Protein AF-A0A9D6N4J7-F1 (afdb_monomer)

Mean predicted aligned error: 13.17 Å

Secondary structure (DSSP, 8-state):
---SSSS--TTTTTTTHHHHHHHHHHHHHHHHHHHS-TT---------------TTS----PPP---HHHHHHHHHHTTGGGT--TTSPPPPP---HHHHHHHHHHHHHHS--

Solvent-accessible surface area (backbone atoms only — not comparable to full-atom values): 7581 Å² total; per-residue (Å²): 128,82,66,93,46,89,88,63,45,65,69,50,66,44,91,46,28,68,61,51,51,54,50,39,54,50,50,44,32,54,57,45,44,76,71,46,59,96,92,56,77,59,76,93,73,92,78,85,79,82,84,87,75,72,101,77,74,80,82,81,82,73,89,83,80,88,66,83,69,46,58,56,51,49,43,58,77,68,43,41,76,83,74,54,71,80,88,53,81,69,77,77,76,93,59,53,76,68,53,46,51,50,50,52,52,51,47,55,66,72,66,68,124

Radius of gyration: 18.98 Å; Cα contacts (8 Å, |Δi|>4): 44; chains: 1; bounding box: 51×45×39 Å

Structure (mmCIF, N/CA/C/O backbone):
data_AF-A0A9D6N4J7-F1
#
_entry.id   AF-A0A9D6N4J7-F1
#
loop_
_atom_site.group_PDB
_atom_site.id
_atom_site.type_symbol
_atom_site.label_atom_id
_atom_site.label_alt_id
_atom_site.label_comp_id
_atom_site.label_asym_id
_atom_site.label_entity_id
_atom_site.label_seq_id
_atom_site.pdbx_PDB_ins_code
_atom_site.Cartn_x
_atom_site.Cartn_y
_atom_site.Cartn_z
_atom_site.occupancy
_atom_site.B_iso_or_equiv
_atom_site.auth_seq_id
_atom_site.auth_comp_id
_atom_site.auth_asym_id
_atom_site.auth_atom_id
_atom_site.pdbx_PDB_model_num
ATOM 1 N N . MET A 1 1 ? 15.965 -9.343 2.054 1.00 52.81 1 MET A N 1
ATOM 2 C CA . MET A 1 1 ? 16.851 -8.160 2.258 1.00 52.81 1 MET A CA 1
ATOM 3 C C . MET A 1 1 ? 15.983 -6.909 2.316 1.00 52.81 1 MET A C 1
ATOM 5 O O . MET A 1 1 ? 15.110 -6.810 1.466 1.00 52.81 1 MET A O 1
ATOM 9 N N . PRO A 1 2 ? 16.165 -5.995 3.287 1.00 60.59 2 PRO A N 1
ATOM 10 C CA . PRO A 1 2 ? 15.456 -4.714 3.278 1.00 60.59 2 PRO A CA 1
ATOM 11 C C . PRO A 1 2 ? 15.901 -3.870 2.075 1.00 60.59 2 PRO A C 1
ATOM 13 O O . PRO A 1 2 ? 17.043 -4.009 1.629 1.00 60.59 2 PRO A O 1
ATOM 16 N N . SER A 1 3 ? 15.008 -3.015 1.565 1.00 53.38 3 SER A N 1
ATOM 17 C CA . SER A 1 3 ? 15.301 -2.102 0.452 1.00 53.38 3 SER A CA 1
ATOM 18 C C . SER A 1 3 ? 16.643 -1.377 0.665 1.00 53.38 3 SER A C 1
ATOM 20 O O . SER A 1 3 ? 16.890 -0.863 1.761 1.00 53.38 3 SER A O 1
ATOM 22 N N . PRO A 1 4 ? 17.519 -1.307 -0.358 1.00 57.97 4 PRO A N 1
ATOM 23 C CA . PRO A 1 4 ? 18.768 -0.550 -0.280 1.00 57.97 4 PRO A CA 1
ATOM 24 C C . PRO A 1 4 ? 18.537 0.971 -0.309 1.00 57.97 4 PRO A C 1
ATOM 26 O O . PRO A 1 4 ? 19.474 1.736 -0.075 1.00 57.97 4 PRO A O 1
ATOM 29 N N . PHE A 1 5 ? 17.307 1.413 -0.591 1.00 54.91 5 PHE A N 1
ATOM 30 C CA . PHE A 1 5 ? 16.911 2.814 -0.610 1.00 54.91 5 PHE A CA 1
ATOM 31 C C . PHE A 1 5 ? 16.210 3.182 0.709 1.00 54.91 5 PHE A C 1
ATOM 33 O O . PHE A 1 5 ? 15.221 2.541 1.074 1.00 54.91 5 PHE A O 1
ATOM 40 N N . PRO A 1 6 ? 16.691 4.202 1.446 1.00 53.16 6 PRO A N 1
ATOM 41 C CA . PRO A 1 6 ? 15.995 4.697 2.626 1.00 53.16 6 PRO A CA 1
ATOM 42 C C . PRO A 1 6 ? 14.649 5.317 2.222 1.00 53.16 6 PRO A C 1
ATOM 44 O O . PRO A 1 6 ? 14.611 6.267 1.442 1.00 53.16 6 PRO A O 1
ATOM 47 N N . GLY A 1 7 ? 13.552 4.798 2.776 1.00 69.19 7 GLY A N 1
ATOM 48 C CA . GLY A 1 7 ? 12.193 5.291 2.535 1.00 69.19 7 GLY A CA 1
ATOM 49 C C . GLY A 1 7 ? 11.387 4.400 1.587 1.00 69.19 7 GLY A C 1
ATOM 50 O O . GLY A 1 7 ? 10.673 3.517 2.050 1.00 69.19 7 GLY A O 1
ATOM 51 N N . MET A 1 8 ? 11.492 4.675 0.286 1.00 68.25 8 MET A N 1
ATOM 52 C CA . MET A 1 8 ? 10.702 4.105 -0.821 1.00 68.25 8 MET A CA 1
ATOM 53 C C . MET A 1 8 ? 11.374 2.828 -1.379 1.00 68.25 8 MET A C 1
ATOM 55 O O . MET A 1 8 ? 12.600 2.792 -1.501 1.00 68.25 8 MET A O 1
ATOM 59 N N . ASP A 1 9 ? 10.612 1.765 -1.676 1.00 74.94 9 ASP A N 1
ATOM 60 C CA . ASP A 1 9 ? 11.121 0.505 -2.256 1.00 74.94 9 ASP A CA 1
ATOM 61 C C . ASP A 1 9 ? 10.773 0.455 -3.756 1.00 74.94 9 ASP A C 1
ATOM 63 O O . ASP A 1 9 ? 9.632 0.147 -4.116 1.00 74.94 9 ASP A O 1
ATOM 67 N N . PRO A 1 10 ? 11.744 0.694 -4.661 1.00 71.31 10 PRO A N 1
ATOM 68 C CA . PRO A 1 10 ? 11.474 0.800 -6.096 1.00 71.31 10 PRO A CA 1
ATOM 69 C C . PRO A 1 10 ? 10.929 -0.482 -6.736 1.00 71.31 10 PRO A C 1
ATOM 71 O O . PRO A 1 10 ? 10.292 -0.429 -7.789 1.00 71.31 10 PRO A O 1
ATOM 74 N N . PHE A 1 11 ? 11.194 -1.648 -6.142 1.00 72.88 11 PHE A N 1
ATOM 75 C CA . PHE A 1 11 ? 10.696 -2.922 -6.662 1.00 72.88 11 PHE A CA 1
ATOM 76 C C . PHE A 1 11 ? 9.238 -3.143 -6.261 1.00 72.88 11 PHE A C 1
ATOM 78 O O . PHE A 1 11 ? 8.451 -3.670 -7.052 1.00 72.88 11 PHE A O 1
ATOM 85 N N . LEU A 1 12 ? 8.875 -2.685 -5.063 1.00 75.31 12 LEU A N 1
ATOM 86 C CA . LEU A 1 12 ? 7.501 -2.650 -4.577 1.00 75.31 12 LEU A CA 1
ATOM 87 C C . LEU A 1 12 ? 6.657 -1.638 -5.366 1.00 75.31 12 LEU A C 1
ATOM 89 O O . LEU A 1 12 ? 5.521 -1.930 -5.723 1.00 75.31 12 LEU A O 1
ATOM 93 N N . GLU A 1 13 ? 7.229 -0.476 -5.677 1.00 74.94 13 GLU A N 1
ATOM 94 C CA . GLU A 1 13 ? 6.571 0.645 -6.367 1.00 74.94 13 GLU A CA 1
ATOM 95 C C . GLU A 1 13 ? 6.350 0.433 -7.871 1.00 74.94 13 GLU A C 1
ATOM 97 O O . GLU A 1 13 ? 5.663 1.217 -8.525 1.00 74.94 13 GLU A O 1
ATOM 102 N N . GLY A 1 14 ? 6.899 -0.645 -8.428 1.00 77.12 14 GLY A N 1
ATOM 103 C CA . GLY A 1 14 ? 6.639 -1.055 -9.800 1.00 77.12 14 GLY A CA 1
ATOM 104 C C . GLY A 1 14 ? 5.277 -1.739 -9.969 1.00 77.12 14 GLY A C 1
ATOM 105 O O . GLY A 1 14 ? 4.237 -1.314 -9.477 1.00 77.12 14 GLY A O 1
ATOM 106 N N . HIS A 1 15 ? 5.272 -2.857 -10.691 1.00 79.25 15 HIS A N 1
ATOM 107 C CA . HIS A 1 15 ? 4.052 -3.609 -11.008 1.00 79.25 15 HIS A CA 1
ATOM 108 C C . HIS A 1 15 ? 3.297 -4.171 -9.786 1.00 79.25 15 HIS A C 1
ATOM 110 O O . HIS A 1 15 ? 2.116 -4.495 -9.905 1.00 79.25 15 HIS A O 1
ATOM 116 N N . LEU A 1 16 ? 3.958 -4.293 -8.630 1.00 80.06 16 LEU A N 1
ATOM 117 C CA . LEU A 1 16 ? 3.358 -4.783 -7.386 1.00 80.06 16 LEU A CA 1
ATOM 118 C C . LEU A 1 16 ? 2.656 -3.679 -6.592 1.00 80.06 16 LEU A C 1
ATOM 120 O O . LEU A 1 16 ? 1.832 -3.987 -5.731 1.00 80.06 16 LEU A O 1
ATOM 124 N N . TRP A 1 17 ? 2.918 -2.410 -6.919 1.00 82.44 17 TRP A N 1
ATOM 125 C CA . TRP A 1 17 ? 2.403 -1.268 -6.176 1.00 82.44 17 TRP A CA 1
ATOM 126 C C . TRP A 1 17 ? 0.885 -1.275 -6.036 1.00 82.44 17 TRP A C 1
ATOM 128 O O . TRP A 1 17 ? 0.411 -1.092 -4.917 1.00 82.44 17 TRP A O 1
ATOM 138 N N . PRO A 1 18 ? 0.087 -1.544 -7.092 1.00 84.06 18 PRO A N 1
ATOM 139 C CA . PRO A 1 18 ? -1.361 -1.548 -6.945 1.00 84.06 18 PRO A CA 1
ATOM 140 C C . PRO A 1 18 ? -1.853 -2.604 -5.947 1.00 84.06 18 PRO A C 1
ATOM 142 O O . PRO A 1 18 ? -2.739 -2.298 -5.153 1.00 84.06 18 PRO A O 1
ATOM 145 N N . ASP A 1 19 ? -1.289 -3.818 -5.946 1.00 85.50 19 ASP A N 1
ATOM 146 C CA . ASP A 1 19 ? -1.686 -4.877 -5.001 1.00 85.50 19 ASP A CA 1
ATOM 147 C C . ASP A 1 19 ? -1.215 -4.550 -3.580 1.00 85.50 19 ASP A C 1
ATOM 149 O O . ASP A 1 19 ? -2.019 -4.560 -2.643 1.00 85.50 19 ASP A O 1
ATOM 153 N N . PHE A 1 20 ? 0.058 -4.173 -3.427 1.00 84.44 20 PHE A N 1
ATOM 154 C CA . PHE A 1 20 ? 0.618 -3.761 -2.145 1.00 84.44 20 PHE A CA 1
ATOM 155 C C . PHE A 1 20 ? -0.187 -2.616 -1.529 1.00 84.44 20 PHE A C 1
ATOM 157 O O . PHE A 1 20 ? -0.617 -2.714 -0.381 1.00 84.44 20 PHE A O 1
ATOM 164 N N . HIS A 1 21 ? -0.458 -1.564 -2.301 1.00 83.06 21 HIS A N 1
ATOM 165 C CA . HIS A 1 21 ? -1.188 -0.387 -1.849 1.00 83.06 21 HIS A CA 1
ATOM 166 C C . HIS A 1 21 ? -2.612 -0.738 -1.390 1.00 83.06 21 HIS A C 1
ATOM 168 O O . HIS A 1 21 ? -3.043 -0.289 -0.327 1.00 83.06 21 HIS A O 1
ATOM 174 N N . HIS A 1 22 ? -3.334 -1.593 -2.126 1.00 87.06 22 HIS A N 1
ATOM 175 C CA . HIS A 1 22 ? -4.670 -2.049 -1.717 1.00 87.06 22 HIS A CA 1
ATOM 176 C C . HIS A 1 22 ? -4.641 -2.863 -0.418 1.00 87.06 22 HIS A C 1
ATOM 178 O O . HIS A 1 22 ? -5.482 -2.653 0.466 1.00 87.06 22 HIS A O 1
ATOM 184 N N . ARG A 1 23 ? -3.680 -3.783 -0.277 1.00 87.00 23 ARG A N 1
ATOM 185 C CA . ARG A 1 23 ? -3.518 -4.589 0.943 1.00 87.00 23 ARG A CA 1
ATOM 186 C C . ARG A 1 23 ? -3.117 -3.730 2.131 1.00 87.00 23 ARG A C 1
ATOM 188 O O . ARG A 1 23 ? -3.696 -3.875 3.204 1.00 87.00 23 ARG A O 1
ATOM 195 N N . MET A 1 24 ? -2.191 -2.798 1.922 1.00 86.06 24 MET A N 1
ATOM 196 C CA . MET A 1 24 ? -1.748 -1.849 2.934 1.00 86.06 24 MET A CA 1
ATOM 197 C C . MET A 1 24 ? -2.910 -0.998 3.429 1.00 86.06 24 MET A C 1
ATOM 199 O O . MET A 1 24 ? -3.170 -0.973 4.628 1.00 86.06 24 MET A O 1
ATOM 203 N N . ALA A 1 25 ? -3.664 -0.372 2.526 1.00 86.50 25 ALA A N 1
ATOM 204 C CA . ALA A 1 25 ? -4.829 0.425 2.893 1.00 86.50 25 ALA A CA 1
ATOM 205 C C . ALA A 1 25 ? -5.866 -0.406 3.680 1.00 86.50 25 ALA A C 1
ATOM 207 O O . ALA A 1 25 ? -6.377 0.039 4.710 1.00 86.50 25 ALA A O 1
ATOM 208 N N . SER A 1 26 ? -6.121 -1.648 3.256 1.00 88.50 26 SER A N 1
ATOM 209 C CA . SER A 1 26 ? -7.031 -2.578 3.947 1.00 88.50 26 SER A CA 1
ATOM 210 C C . SER A 1 26 ? -6.569 -2.916 5.361 1.00 88.50 26 SER A C 1
ATOM 212 O O . SER A 1 26 ? -7.360 -2.859 6.305 1.00 88.50 26 SER A O 1
ATOM 214 N N . GLU A 1 27 ? -5.285 -3.219 5.530 1.00 88.19 27 GLU A N 1
ATOM 215 C CA . GLU A 1 27 ? -4.710 -3.560 6.828 1.00 88.19 27 GLU A CA 1
ATOM 216 C C . GLU A 1 27 ? -4.696 -2.358 7.782 1.00 88.19 27 GLU A C 1
ATOM 218 O O . GLU A 1 27 ? -5.037 -2.483 8.961 1.00 88.19 27 GLU A O 1
ATOM 223 N N . VAL A 1 28 ? -4.402 -1.170 7.258 1.00 85.56 28 VAL A N 1
ATOM 224 C CA . VAL A 1 28 ? -4.492 0.100 7.987 1.00 85.56 28 VAL A CA 1
ATOM 225 C C . VAL A 1 28 ? -5.912 0.333 8.489 1.00 85.56 28 VAL A C 1
ATOM 227 O O . VAL A 1 28 ? -6.120 0.534 9.688 1.00 85.56 28 VAL A O 1
ATOM 230 N N . ALA A 1 29 ? -6.911 0.246 7.608 1.00 87.38 29 ALA A N 1
ATOM 231 C CA . ALA A 1 29 ? -8.308 0.433 7.986 1.00 87.38 29 ALA A CA 1
ATOM 232 C C . ALA A 1 29 ? -8.748 -0.588 9.048 1.00 87.38 29 ALA A C 1
ATOM 234 O O . ALA A 1 29 ? -9.434 -0.232 10.013 1.00 87.38 29 ALA A O 1
ATOM 235 N N . ARG A 1 30 ? -8.308 -1.846 8.925 1.00 88.38 30 ARG A N 1
ATOM 236 C CA . ARG A 1 30 ? -8.583 -2.908 9.900 1.00 88.38 30 ARG A CA 1
ATOM 237 C C . ARG A 1 30 ? -7.993 -2.585 11.276 1.00 88.38 30 ARG A C 1
ATOM 239 O O . ARG A 1 30 ? -8.705 -2.674 12.278 1.00 88.38 30 ARG A O 1
ATOM 246 N N . ARG A 1 31 ? -6.720 -2.182 11.342 1.00 86.81 31 ARG A N 1
ATOM 247 C CA . ARG A 1 31 ? -6.038 -1.836 12.604 1.00 86.81 31 ARG A CA 1
ATOM 248 C C . ARG A 1 31 ? -6.581 -0.576 13.251 1.00 86.81 31 ARG A C 1
ATOM 250 O O . ARG A 1 31 ? -6.691 -0.531 14.476 1.00 86.81 31 ARG A O 1
ATOM 257 N N . LEU A 1 32 ? -6.930 0.429 12.454 1.00 84.69 32 LEU A N 1
ATOM 258 C CA . LEU A 1 32 ? -7.565 1.644 12.953 1.00 84.69 32 LEU A CA 1
ATOM 259 C C . LEU A 1 32 ? -8.944 1.328 13.524 1.00 84.69 32 LEU A C 1
ATOM 261 O O . LEU A 1 32 ? -9.237 1.721 14.647 1.00 84.69 32 LEU A O 1
ATOM 265 N N . THR A 1 33 ? -9.759 0.540 12.820 1.00 88.00 33 THR A N 1
ATOM 266 C CA . THR A 1 33 ? -11.102 0.157 13.290 1.00 88.00 33 THR A CA 1
ATOM 267 C C . THR A 1 33 ? -11.073 -0.494 14.674 1.00 88.00 33 THR A C 1
ATOM 269 O O . THR A 1 33 ? -11.943 -0.209 15.491 1.00 88.00 33 THR A O 1
ATOM 272 N N . ALA A 1 34 ? -10.052 -1.301 14.980 1.00 86.62 34 ALA A N 1
ATOM 273 C CA . ALA A 1 34 ? -9.887 -1.908 16.303 1.00 86.62 34 ALA A CA 1
ATOM 274 C C . ALA A 1 34 ? -9.565 -0.899 17.428 1.00 86.62 34 ALA A C 1
ATOM 276 O O . ALA A 1 34 ? -9.813 -1.188 18.595 1.00 86.62 34 ALA A O 1
ATOM 277 N N . GLN A 1 35 ? -9.012 0.270 17.093 1.00 86.31 35 GLN A N 1
ATOM 278 C CA . GLN 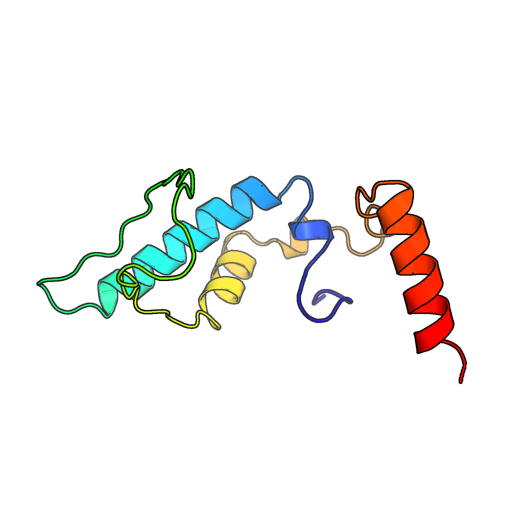A 1 35 ? -8.599 1.312 18.043 1.00 86.31 35 GLN A CA 1
ATOM 279 C C . GLN A 1 35 ? -9.609 2.465 18.151 1.00 86.31 35 GLN A C 1
ATOM 281 O O . GLN A 1 35 ? -9.575 3.249 19.102 1.00 86.31 35 GLN A O 1
ATOM 286 N N . LEU A 1 36 ? -10.517 2.587 17.183 1.00 84.69 36 LEU A N 1
ATOM 287 C CA . LEU A 1 36 ? -11.511 3.650 17.137 1.00 84.69 36 LEU A CA 1
ATOM 288 C C . LEU A 1 36 ? -12.614 3.454 18.191 1.00 84.69 36 LEU A C 1
ATOM 290 O O . LEU A 1 36 ? -13.074 2.348 18.470 1.00 84.69 36 LEU A O 1
ATOM 294 N N . ARG A 1 37 ? -13.095 4.566 18.769 1.00 84.56 37 ARG A N 1
ATOM 295 C CA . ARG A 1 37 ? -14.284 4.545 19.645 1.00 84.56 37 ARG A CA 1
ATOM 296 C C . ARG A 1 37 ? -15.512 4.136 18.812 1.00 84.56 37 ARG A C 1
ATOM 298 O O . ARG A 1 37 ? -15.564 4.508 17.644 1.00 84.56 37 ARG A O 1
ATOM 305 N N . PRO A 1 38 ? -16.568 3.540 19.403 1.00 86.94 38 PRO A N 1
ATOM 306 C CA . PRO A 1 38 ? -17.724 2.996 18.663 1.00 86.94 38 PRO A CA 1
ATOM 307 C C . PRO A 1 38 ? -18.481 3.961 17.734 1.00 86.94 38 PRO A C 1
ATOM 309 O O . PRO A 1 38 ? -19.318 3.530 16.951 1.00 86.94 38 PRO A O 1
ATOM 312 N N . A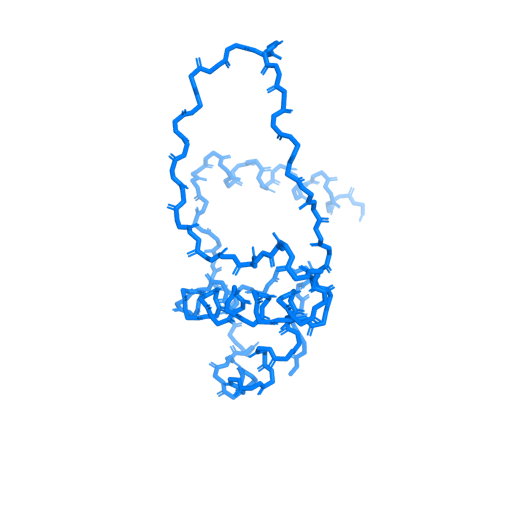RG A 1 39 ? -18.229 5.272 17.842 1.00 89.06 39 ARG A N 1
ATOM 313 C CA . ARG A 1 39 ? -18.837 6.311 16.998 1.00 89.06 39 ARG A CA 1
ATOM 314 C C . ARG A 1 39 ? -18.064 6.591 15.700 1.00 89.06 39 ARG A C 1
ATOM 316 O O . ARG A 1 39 ? -18.526 7.397 14.904 1.00 89.06 39 ARG A O 1
ATOM 323 N N . TYR A 1 40 ? -16.882 6.003 15.528 1.00 82.25 40 TYR A N 1
ATOM 324 C CA . TYR A 1 40 ? -16.000 6.233 14.386 1.00 82.25 40 TYR A CA 1
ATOM 325 C C . TYR A 1 40 ? -15.781 4.934 13.616 1.00 82.25 40 TYR A C 1
ATOM 327 O O . TYR A 1 40 ? -15.817 3.846 14.187 1.00 82.25 40 TYR A O 1
ATOM 335 N N . VAL A 1 41 ? -15.523 5.060 12.318 1.00 84.00 41 VAL A N 1
ATOM 336 C CA . VAL A 1 41 ? -15.219 3.936 11.436 1.00 84.00 41 VAL A CA 1
ATOM 337 C C . VAL A 1 41 ? -14.122 4.337 10.458 1.00 84.00 41 VAL A C 1
ATOM 339 O O . VAL A 1 41 ? -14.143 5.451 9.943 1.00 84.00 41 VAL A O 1
ATOM 342 N N . ALA A 1 42 ? -13.171 3.439 10.204 1.00 86.44 42 ALA A N 1
ATOM 343 C CA . ALA A 1 42 ? -12.186 3.627 9.148 1.00 86.44 42 ALA A CA 1
ATO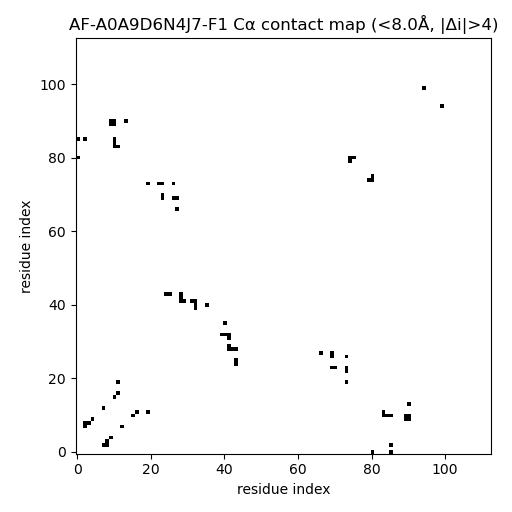M 344 C C . ALA A 1 42 ? -12.773 3.107 7.827 1.00 86.44 42 ALA A C 1
ATOM 346 O O . ALA A 1 42 ? -13.204 1.954 7.740 1.00 86.44 42 ALA A O 1
ATOM 347 N N . ARG A 1 43 ? -12.836 3.966 6.809 1.00 82.62 43 ARG A N 1
ATOM 348 C CA . ARG A 1 43 ? -13.342 3.636 5.472 1.00 82.62 43 ARG A CA 1
ATOM 349 C C . ARG A 1 43 ? -12.231 3.815 4.450 1.00 82.62 43 ARG A C 1
ATOM 351 O O 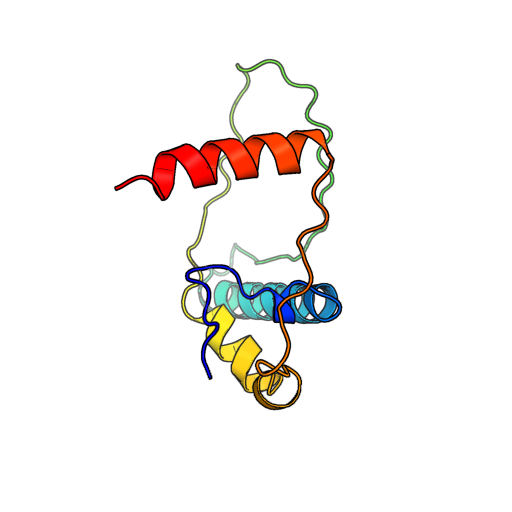. ARG A 1 43 ? -11.420 4.725 4.572 1.00 82.62 43 ARG A O 1
ATOM 358 N N . LEU A 1 44 ? -12.230 2.943 3.451 1.00 81.69 44 LEU A N 1
ATOM 359 C CA . LEU A 1 44 ? -11.427 3.097 2.250 1.00 81.69 44 LEU A CA 1
ATOM 360 C C . LEU A 1 44 ? -12.339 3.667 1.174 1.00 81.69 44 LEU A C 1
ATOM 362 O O . LEU A 1 44 ? -13.092 2.926 0.550 1.00 81.69 44 LEU A O 1
ATOM 366 N N . GLU A 1 45 ? -12.328 4.985 1.019 1.00 70.75 45 GLU A N 1
ATOM 367 C CA . GLU A 1 45 ? -13.025 5.659 -0.073 1.00 70.75 45 GLU A CA 1
ATOM 368 C C . GLU A 1 45 ? -11.997 6.256 -1.031 1.00 70.75 45 GLU A C 1
ATOM 370 O O . GLU A 1 45 ? -11.028 6.887 -0.611 1.00 70.75 45 GLU A O 1
ATOM 375 N N . LEU A 1 46 ? -12.216 6.044 -2.329 1.00 61.44 46 LEU A N 1
ATOM 376 C CA . LEU A 1 46 ? -11.565 6.832 -3.367 1.00 61.44 46 LEU A CA 1
ATOM 377 C C . LEU A 1 46 ? -12.293 8.171 -3.418 1.00 61.44 46 LEU A C 1
ATOM 379 O O . LEU A 1 46 ? -13.451 8.220 -3.832 1.00 61.44 46 LEU A O 1
ATOM 383 N N . TYR A 1 47 ? -11.628 9.244 -3.003 1.00 56.75 47 TYR A N 1
ATOM 384 C CA . TYR A 1 47 ? -12.118 10.592 -3.247 1.00 56.75 47 TYR A CA 1
ATOM 385 C C . TYR A 1 47 ? -11.221 11.258 -4.290 1.00 56.75 47 TYR A C 1
ATOM 387 O O . TYR A 1 47 ? -9.996 11.185 -4.223 1.00 56.75 47 TYR A O 1
ATOM 395 N N . ILE A 1 48 ? -11.848 11.886 -5.278 1.00 59.56 48 ILE A N 1
ATOM 396 C CA . ILE A 1 48 ? -11.186 12.799 -6.203 1.00 59.56 48 ILE A CA 1
ATOM 397 C C . ILE A 1 48 ? -11.647 14.184 -5.770 1.00 59.56 48 ILE A C 1
ATOM 399 O O . ILE A 1 48 ? -12.840 14.476 -5.826 1.00 59.56 48 ILE A O 1
ATOM 403 N N . VAL A 1 49 ? -10.722 15.005 -5.282 1.00 61.16 49 VAL A N 1
ATOM 404 C CA . VAL A 1 49 ? -10.975 16.429 -5.053 1.00 61.16 49 VAL A CA 1
ATOM 405 C C . VAL A 1 49 ? -10.386 17.168 -6.243 1.00 61.16 49 VAL A C 1
ATOM 407 O O . VAL A 1 49 ? -9.174 17.175 -6.442 1.00 61.16 49 VAL A O 1
ATOM 410 N N . GLU A 1 50 ? -11.254 17.766 -7.052 1.00 57.88 50 GLU A N 1
ATOM 411 C CA . GLU A 1 50 ? -10.850 18.939 -7.819 1.00 57.88 50 GLU A CA 1
ATOM 412 C C . GLU A 1 50 ? -10.751 20.070 -6.801 1.00 57.88 50 GLU A C 1
ATOM 414 O O . GLU A 1 50 ? -11.767 20.401 -6.199 1.00 57.88 50 GLU A O 1
ATOM 419 N N . ASP A 1 51 ? -9.548 20.586 -6.543 1.00 61.62 51 ASP A N 1
ATOM 420 C CA . ASP A 1 51 ? -9.348 21.726 -5.644 1.00 61.62 51 ASP A CA 1
ATOM 421 C C . ASP A 1 51 ? -9.607 23.0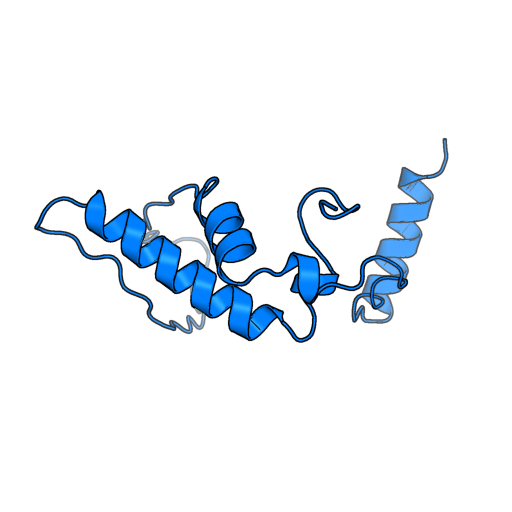29 -6.414 1.00 61.62 51 ASP A C 1
ATOM 423 O O . ASP A 1 51 ? -8.772 23.428 -7.233 1.00 61.62 51 ASP A O 1
ATOM 427 N N . PRO A 1 52 ? -10.756 23.700 -6.210 1.00 61.97 52 PRO A N 1
ATOM 428 C CA . PRO A 1 52 ? -11.098 24.928 -6.906 1.00 61.97 52 PRO A CA 1
ATOM 429 C C . PRO A 1 52 ? -10.898 26.151 -5.991 1.00 61.97 52 PRO A C 1
ATOM 431 O O . PRO A 1 52 ? -11.356 27.243 -6.334 1.00 61.97 52 PRO A O 1
ATOM 434 N N . SER A 1 53 ? -10.300 25.982 -4.803 1.00 56.38 53 SER A N 1
ATOM 435 C CA . SER A 1 53 ? -10.351 26.976 -3.731 1.00 56.38 53 SER A CA 1
ATOM 436 C C . SER A 1 53 ? -9.131 27.912 -3.733 1.00 56.38 53 SER A C 1
ATOM 438 O O . SER A 1 53 ? -7.994 27.448 -3.778 1.00 56.38 53 SER A O 1
ATOM 440 N N . PRO A 1 54 ? -9.317 29.248 -3.684 1.00 62.38 54 PRO A N 1
ATOM 441 C CA . PRO A 1 54 ? -8.236 30.158 -3.326 1.00 62.38 54 PRO A CA 1
ATOM 442 C C . PRO A 1 54 ? -7.945 30.041 -1.819 1.00 62.38 54 PRO A C 1
ATOM 444 O O . PRO A 1 54 ? -8.870 29.869 -1.030 1.00 62.38 54 PRO A O 1
ATOM 447 N N . GLU A 1 55 ? -6.665 30.171 -1.457 1.00 56.47 55 GLU A N 1
ATOM 448 C CA . GLU A 1 55 ? -5.932 29.845 -0.206 1.00 56.47 55 GLU A CA 1
ATOM 449 C C . GLU A 1 55 ? -6.591 30.054 1.189 1.00 56.47 55 GLU A C 1
ATOM 451 O O . GLU A 1 55 ? -5.951 29.756 2.197 1.00 56.47 55 GLU A O 1
ATOM 456 N N . ALA A 1 56 ? -7.822 30.560 1.324 1.00 59.97 56 ALA A N 1
ATOM 457 C CA . ALA A 1 56 ? -8.322 31.157 2.566 1.00 59.97 56 ALA A CA 1
ATOM 458 C C . ALA A 1 56 ? -9.576 30.538 3.227 1.00 59.97 56 ALA A C 1
ATOM 460 O O . ALA A 1 56 ? -9.948 31.015 4.301 1.00 59.97 56 ALA A O 1
ATOM 461 N N . GLU A 1 57 ? -10.239 29.507 2.692 1.00 55.03 57 GLU A N 1
ATOM 462 C CA . GLU A 1 57 ? -11.489 29.004 3.302 1.00 55.03 57 GLU A CA 1
ATOM 463 C C . GLU A 1 57 ? -11.358 27.652 4.027 1.00 55.03 57 GLU A C 1
ATOM 465 O O . GLU A 1 57 ? -11.116 26.612 3.431 1.00 55.03 57 GLU A O 1
ATOM 470 N N . ILE A 1 58 ? -11.547 27.725 5.355 1.00 54.44 58 ILE A N 1
ATOM 471 C CA . ILE A 1 58 ? -11.875 26.674 6.339 1.00 54.44 58 ILE A CA 1
ATOM 472 C C . ILE A 1 58 ? -11.329 25.277 6.003 1.00 54.44 58 ILE A C 1
ATOM 474 O O . ILE A 1 58 ? -12.000 24.441 5.400 1.00 54.44 58 ILE A O 1
ATOM 478 N N . GLY A 1 59 ? -10.133 24.990 6.523 1.00 57.41 59 GLY A N 1
ATOM 479 C CA . GLY A 1 59 ? -9.542 23.658 6.467 1.00 57.41 59 GLY A CA 1
ATOM 480 C C . GLY A 1 59 ? -10.416 22.629 7.182 1.00 57.41 59 GLY A C 1
ATOM 481 O O . GLY A 1 59 ? -10.563 22.654 8.407 1.00 57.41 59 GLY A O 1
ATOM 482 N N . ILE A 1 60 ? -10.978 21.695 6.417 1.00 59.72 60 ILE A N 1
ATOM 483 C CA . ILE A 1 60 ? -11.485 20.442 6.968 1.00 59.72 60 ILE A CA 1
ATOM 484 C C . ILE A 1 60 ? -10.277 19.732 7.589 1.00 59.72 60 ILE A C 1
ATOM 486 O O . ILE A 1 60 ? -9.367 19.305 6.882 1.00 59.72 60 ILE A O 1
ATOM 490 N N . MET A 1 61 ? -10.232 19.657 8.922 1.00 56.44 61 MET A N 1
ATOM 491 C CA . MET A 1 61 ? -9.176 18.931 9.624 1.00 56.44 61 MET A CA 1
ATOM 492 C C . MET A 1 61 ? -9.438 17.433 9.482 1.00 56.44 61 MET A C 1
ATOM 494 O O . MET A 1 61 ? -10.376 16.896 10.075 1.00 56.44 61 MET A O 1
ATOM 498 N N . TYR A 1 62 ? -8.578 16.761 8.727 1.00 61.91 62 TYR A N 1
ATOM 499 C CA . TYR A 1 62 ? -8.496 15.309 8.728 1.00 61.91 62 TYR A CA 1
ATOM 500 C C . TYR A 1 62 ? -7.480 14.893 9.794 1.00 61.91 62 TYR A C 1
ATOM 502 O O . TYR A 1 62 ? -6.332 15.326 9.711 1.00 61.91 62 TYR A O 1
ATOM 510 N N . PRO A 1 63 ? -7.872 14.106 10.811 1.00 56.62 63 PRO A N 1
ATOM 511 C CA . PRO A 1 63 ? -6.906 13.573 11.757 1.00 56.62 63 PRO A CA 1
ATOM 512 C C . PRO A 1 63 ? -5.947 12.640 11.013 1.00 56.62 63 PRO A C 1
ATOM 514 O O . PRO A 1 63 ? -6.376 11.692 10.353 1.00 56.62 63 PRO A O 1
ATOM 517 N N . ASP A 1 64 ? -4.660 12.925 11.121 1.00 56.84 64 ASP A N 1
ATOM 518 C CA . ASP A 1 64 ? -3.575 12.112 10.603 1.00 56.84 64 ASP A CA 1
ATOM 519 C C . ASP A 1 64 ? -3.178 11.032 11.618 1.00 56.84 64 ASP A C 1
ATOM 521 O O . ASP A 1 64 ? -3.301 11.190 12.835 1.00 56.84 64 ASP A O 1
ATOM 525 N N . VAL A 1 65 ? -2.747 9.880 11.105 1.00 60.94 65 VAL A N 1
ATOM 526 C CA . VAL A 1 65 ? -2.263 8.767 11.926 1.00 60.94 65 VAL A CA 1
ATOM 527 C C . VAL A 1 65 ? -1.017 8.184 11.275 1.00 60.94 65 VAL A C 1
ATOM 529 O O . VAL A 1 65 ? -1.015 7.880 10.084 1.00 60.94 65 VAL A O 1
ATOM 532 N N . GLU A 1 66 ? 0.035 7.998 12.069 1.00 63.34 66 GLU A N 1
ATOM 533 C CA . GLU A 1 66 ? 1.267 7.343 11.636 1.00 63.34 66 GLU A CA 1
ATOM 534 C C . GLU A 1 66 ? 1.129 5.814 11.695 1.00 63.34 66 GLU A C 1
ATOM 536 O O . GLU A 1 66 ? 0.603 5.244 12.654 1.00 63.34 66 GLU A O 1
ATOM 541 N N . LEU A 1 67 ? 1.616 5.128 10.657 1.00 59.56 67 LEU A N 1
ATOM 542 C CA . LEU A 1 67 ? 1.389 3.698 10.441 1.00 59.56 67 LEU A CA 1
ATOM 543 C C . LEU A 1 67 ? 2.707 2.929 10.301 1.00 59.56 67 LEU A C 1
ATOM 545 O O . LEU A 1 67 ? 2.929 2.237 9.312 1.00 59.56 67 LEU A O 1
ATOM 549 N N . GLY A 1 68 ? 3.573 2.995 11.313 1.00 61.19 68 GLY A N 1
ATOM 550 C CA . GLY A 1 68 ? 4.874 2.309 11.271 1.00 61.19 68 GLY A CA 1
ATOM 551 C C . GLY A 1 68 ? 4.796 0.774 11.203 1.00 61.19 68 GLY A C 1
ATOM 552 O O . GLY A 1 68 ? 5.666 0.135 10.625 1.00 61.19 68 GLY A O 1
ATOM 553 N N . THR A 1 69 ? 3.745 0.153 11.753 1.00 67.19 69 THR A N 1
ATOM 554 C CA . THR A 1 69 ? 3.642 -1.321 11.862 1.00 67.19 69 THR A CA 1
ATOM 555 C C . THR A 1 69 ? 2.779 -1.987 10.791 1.00 67.19 69 THR A C 1
ATOM 557 O O . THR A 1 69 ? 2.742 -3.213 10.719 1.00 67.19 69 THR A O 1
ATOM 560 N N . CYS A 1 70 ? 2.037 -1.219 9.987 1.00 67.38 70 CYS A N 1
ATOM 561 C CA . CYS A 1 70 ? 1.171 -1.795 8.950 1.00 67.38 70 CYS A CA 1
ATOM 562 C C . CYS A 1 70 ? 1.987 -2.261 7.742 1.00 67.38 70 CYS A C 1
ATOM 564 O O . CYS A 1 70 ? 1.691 -3.305 7.165 1.00 67.38 70 CYS A O 1
ATOM 566 N N . VAL A 1 71 ? 3.035 -1.502 7.404 1.00 67.19 71 VAL A N 1
ATOM 567 C CA . VAL A 1 71 ? 3.930 -1.785 6.276 1.00 67.19 71 VAL A CA 1
ATOM 568 C C . VAL A 1 71 ? 4.617 -3.137 6.457 1.00 67.19 71 VAL A C 1
ATOM 570 O O . VAL A 1 71 ? 4.562 -3.965 5.553 1.00 67.19 71 VAL A O 1
ATOM 573 N N . SER A 1 72 ? 5.190 -3.400 7.637 1.00 71.31 72 SER A N 1
ATOM 574 C CA . SER A 1 72 ? 5.891 -4.662 7.904 1.00 71.31 72 SER A CA 1
ATOM 575 C C . SER A 1 72 ? 4.967 -5.877 7.821 1.00 71.31 72 SER A C 1
ATOM 577 O O . SER A 1 72 ? 5.328 -6.877 7.216 1.00 71.31 72 SER A O 1
ATOM 579 N N . THR A 1 73 ? 3.743 -5.785 8.347 1.00 75.50 73 THR A N 1
ATOM 580 C CA . THR A 1 73 ? 2.795 -6.909 8.305 1.00 75.50 73 THR A CA 1
ATOM 581 C C . THR A 1 73 ? 2.325 -7.227 6.892 1.00 75.50 73 THR A C 1
ATOM 583 O O . THR A 1 73 ? 2.290 -8.390 6.516 1.00 75.50 73 THR A O 1
ATOM 586 N N . VAL A 1 74 ? 2.014 -6.217 6.076 1.00 76.69 74 VAL A N 1
ATOM 587 C CA . VAL A 1 74 ? 1.620 -6.446 4.673 1.00 76.69 74 VAL A CA 1
ATOM 588 C C . VAL A 1 74 ? 2.789 -7.021 3.877 1.00 76.69 74 VAL A C 1
ATOM 590 O O . VAL A 1 74 ? 2.587 -7.879 3.018 1.00 76.69 74 VAL A O 1
ATOM 593 N N . TYR A 1 75 ? 4.006 -6.564 4.183 1.00 73.19 75 TYR A N 1
ATOM 594 C CA . TYR A 1 75 ? 5.230 -7.067 3.576 1.00 73.19 75 TYR A CA 1
ATOM 595 C C . TYR A 1 75 ? 5.442 -8.567 3.869 1.00 73.19 75 TYR A C 1
ATOM 597 O O . TYR A 1 75 ? 5.699 -9.354 2.954 1.00 73.19 75 TYR A O 1
ATOM 605 N N . GLU A 1 76 ? 5.286 -8.959 5.136 1.00 76.38 76 GLU A N 1
ATOM 606 C CA . GLU A 1 76 ? 5.419 -10.337 5.625 1.00 76.38 76 GLU A CA 1
ATOM 607 C C . GLU A 1 76 ? 4.293 -11.256 5.117 1.00 76.38 76 GLU A C 1
ATOM 609 O O . GLU A 1 76 ? 4.581 -12.318 4.567 1.00 76.38 76 GLU A O 1
ATOM 614 N N . ASP A 1 77 ? 3.026 -10.841 5.228 1.00 78.81 77 ASP A N 1
AT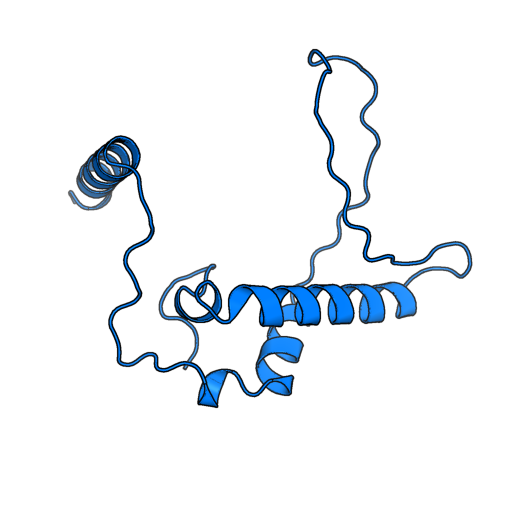OM 615 C CA . ASP A 1 77 ? 1.849 -11.658 4.877 1.00 78.81 77 ASP A CA 1
ATOM 616 C C . ASP A 1 77 ? 1.797 -12.021 3.388 1.00 78.81 77 ASP A C 1
ATOM 618 O O . ASP A 1 77 ? 1.349 -13.104 3.006 1.00 78.81 77 ASP A O 1
ATOM 622 N N . ALA A 1 78 ? 2.242 -11.110 2.525 1.00 76.75 78 ALA A N 1
ATOM 623 C CA . ALA A 1 78 ? 2.324 -11.348 1.089 1.00 76.75 78 ALA A CA 1
ATOM 624 C C . ALA A 1 78 ? 3.652 -11.998 0.663 1.00 76.75 78 ALA A C 1
ATOM 626 O O . ALA A 1 78 ? 3.829 -12.281 -0.521 1.00 76.75 78 ALA A O 1
ATOM 627 N N . ALA A 1 79 ? 4.561 -12.253 1.612 1.00 77.12 79 ALA A N 1
ATOM 628 C CA . ALA A 1 79 ? 5.884 -12.823 1.384 1.00 77.12 79 ALA A CA 1
ATOM 629 C C . ALA A 1 79 ? 6.647 -12.104 0.260 1.00 77.12 79 ALA A C 1
ATOM 631 O O . ALA A 1 79 ? 7.248 -12.747 -0.605 1.00 77.12 79 ALA A O 1
ATOM 632 N N . TYR A 1 80 ? 6.627 -10.764 0.266 1.00 75.31 80 TYR A N 1
ATOM 633 C CA . TYR A 1 80 ? 7.201 -9.974 -0.827 1.00 75.31 80 TYR A CA 1
ATOM 634 C C . TYR A 1 80 ? 8.690 -10.258 -1.044 1.00 75.31 80 TYR A C 1
ATOM 636 O O . TYR A 1 80 ? 9.148 -10.226 -2.183 1.00 75.31 80 TYR A O 1
ATOM 644 N N . GLU A 1 81 ? 9.417 -10.671 -0.004 1.00 70.00 81 GLU A N 1
ATOM 645 C CA . GLU A 1 81 ? 10.805 -11.141 -0.105 1.00 70.00 81 GLU A CA 1
ATOM 646 C C . GLU A 1 81 ? 11.016 -12.266 -1.139 1.00 70.00 81 GLU A C 1
ATOM 648 O O . GLU A 1 81 ? 12.094 -12.367 -1.715 1.00 70.00 81 GLU A O 1
ATOM 653 N N . LEU A 1 82 ? 10.001 -13.088 -1.417 1.00 74.25 82 LEU A N 1
ATOM 654 C CA . LEU A 1 82 ? 10.068 -14.154 -2.425 1.00 74.25 82 LEU A CA 1
ATOM 655 C C . LEU A 1 82 ? 9.690 -13.680 -3.837 1.00 74.25 82 LEU A C 1
ATOM 657 O O . LEU A 1 82 ? 9.934 -14.390 -4.810 1.00 74.25 82 LEU A O 1
ATOM 661 N N . SER A 1 83 ? 9.067 -12.507 -3.947 1.00 71.44 83 SER A N 1
ATOM 662 C CA . SER A 1 83 ? 8.589 -11.921 -5.207 1.00 71.44 83 SER A CA 1
ATOM 663 C C . SER A 1 83 ? 9.477 -10.789 -5.729 1.00 71.44 83 SER A C 1
ATOM 665 O O . SER A 1 83 ? 9.464 -10.495 -6.924 1.00 71.44 83 SER A O 1
ATOM 667 N N . LEU A 1 84 ? 10.253 -10.164 -4.840 1.00 76.62 84 LEU A N 1
ATOM 668 C CA . LEU A 1 84 ? 11.129 -9.043 -5.145 1.00 76.62 84 LEU A CA 1
ATOM 669 C C . LEU A 1 84 ? 12.541 -9.558 -5.434 1.00 76.62 84 LEU A C 1
ATOM 671 O O . LEU A 1 84 ? 13.244 -10.049 -4.552 1.00 76.62 84 LEU A O 1
ATOM 675 N N . ASP A 1 85 ? 12.964 -9.429 -6.689 1.00 75.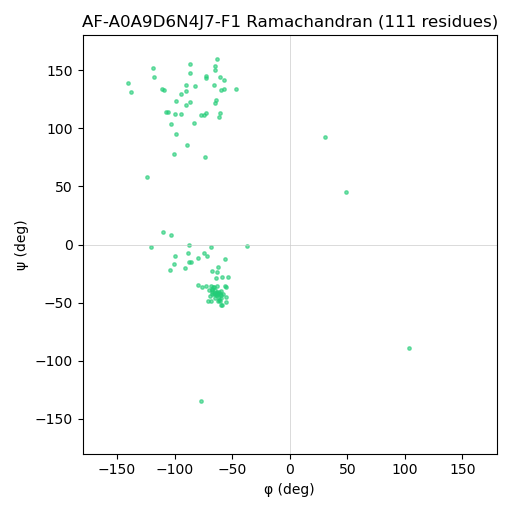00 85 ASP A N 1
ATOM 676 C CA . ASP A 1 85 ? 14.331 -9.734 -7.107 1.00 75.00 85 ASP A CA 1
ATOM 677 C C . ASP A 1 85 ? 15.225 -8.493 -6.977 1.00 75.00 85 ASP A C 1
ATOM 679 O O . ASP A 1 85 ? 15.440 -7.748 -7.936 1.00 75.00 85 ASP A O 1
ATOM 683 N N . TYR A 1 86 ? 15.770 -8.295 -5.776 1.00 71.94 86 TYR A N 1
ATOM 684 C CA . TYR A 1 86 ? 16.699 -7.203 -5.464 1.00 71.94 86 TYR A CA 1
ATOM 685 C C . TYR A 1 86 ? 18.075 -7.329 -6.144 1.00 71.94 86 TYR A C 1
ATOM 687 O O . TYR A 1 86 ? 18.923 -6.459 -5.959 1.00 71.94 86 TYR A O 1
ATOM 695 N N . SER A 1 87 ? 18.342 -8.398 -6.907 1.00 75.62 87 SER A N 1
ATOM 696 C CA . SER A 1 87 ? 19.606 -8.544 -7.646 1.00 75.62 87 SER A CA 1
ATOM 697 C C . SER A 1 87 ? 19.643 -7.740 -8.950 1.00 75.62 87 SER A C 1
ATOM 699 O O . SER A 1 87 ? 20.701 -7.596 -9.566 1.00 75.62 87 SER A O 1
ATOM 701 N N . ARG A 1 88 ? 18.494 -7.212 -9.378 1.00 72.06 88 ARG A N 1
ATOM 702 C CA . ARG A 1 88 ? 18.360 -6.381 -10.576 1.00 72.06 88 ARG A CA 1
ATOM 703 C C . ARG A 1 88 ? 18.631 -4.917 -10.253 1.00 72.06 88 ARG A C 1
ATOM 705 O O . ARG A 1 88 ? 18.440 -4.481 -9.126 1.00 72.06 88 ARG A O 1
ATOM 712 N N . GLU A 1 89 ? 19.043 -4.139 -11.250 1.00 70.56 89 GLU A N 1
ATOM 713 C CA . GLU A 1 89 ? 18.998 -2.683 -11.103 1.00 70.56 89 GLU A CA 1
ATOM 714 C C . GLU A 1 89 ? 17.530 -2.234 -10.995 1.00 70.56 89 GLU A C 1
ATOM 716 O O . GLU A 1 89 ? 16.679 -2.759 -11.726 1.00 70.56 89 GLU A O 1
ATOM 721 N N . PRO A 1 90 ? 17.208 -1.298 -10.082 1.00 66.69 90 PRO A N 1
ATOM 722 C CA . PRO A 1 90 ? 15.857 -0.771 -9.976 1.00 66.69 90 PRO A CA 1
ATOM 723 C C . PRO A 1 90 ? 15.467 -0.106 -11.303 1.00 66.69 90 PRO A C 1
ATOM 725 O O . PRO A 1 90 ? 16.319 0.507 -11.958 1.00 66.69 90 PRO A O 1
ATOM 728 N N . PRO A 1 91 ? 14.194 -0.207 -11.721 1.00 68.12 91 PRO A N 1
ATOM 729 C CA . PRO A 1 91 ? 13.745 0.480 -12.921 1.00 68.12 91 PRO A CA 1
ATOM 730 C C . PRO A 1 91 ? 14.011 1.986 -12.768 1.00 68.12 91 PRO A C 1
ATOM 732 O O . PRO A 1 91 ? 13.719 2.546 -11.707 1.00 68.12 91 PRO A O 1
ATOM 735 N N . PRO A 1 92 ? 14.574 2.657 -13.791 1.00 68.69 92 PRO A N 1
ATOM 736 C CA . PRO A 1 92 ? 14.770 4.093 -13.725 1.00 68.69 92 PRO A CA 1
ATOM 737 C C . PRO A 1 92 ? 13.402 4.761 -13.531 1.00 68.69 92 PRO A C 1
ATOM 739 O O . PRO A 1 92 ? 12.448 4.394 -14.228 1.00 68.69 92 PRO A O 1
ATOM 742 N N . PRO A 1 93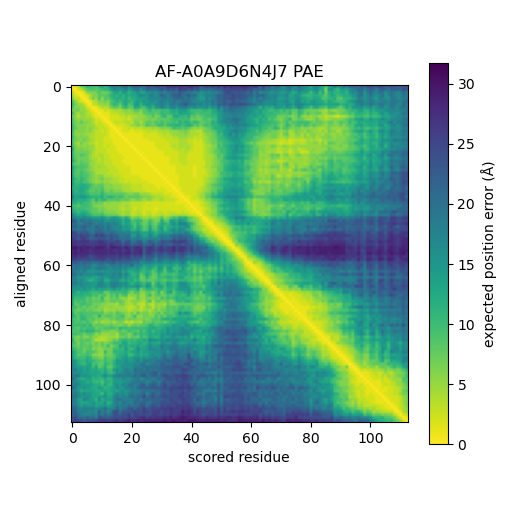 ? 13.276 5.713 -12.591 1.00 66.50 93 PRO A N 1
ATOM 743 C CA . PRO A 1 93 ? 12.019 6.415 -12.386 1.00 66.50 93 PRO A CA 1
ATOM 744 C C . PRO A 1 93 ? 11.587 7.088 -13.700 1.00 66.50 93 PRO A C 1
ATOM 746 O O . PRO A 1 93 ? 12.449 7.583 -14.438 1.00 66.50 93 PRO A O 1
ATOM 749 N N . PRO A 1 94 ? 10.281 7.104 -14.028 1.00 67.56 94 PRO A N 1
ATOM 750 C CA . PRO A 1 94 ? 9.769 7.718 -15.248 1.00 67.56 94 PRO A CA 1
ATOM 751 C C . PRO A 1 94 ? 9.813 9.242 -15.111 1.00 67.56 94 PRO A C 1
ATOM 753 O O . PRO A 1 94 ? 8.804 9.895 -14.870 1.00 67.56 94 PRO A O 1
ATOM 756 N N . LEU A 1 95 ? 11.011 9.797 -15.227 1.00 72.00 95 LEU A N 1
ATOM 757 C CA . LEU A 1 95 ? 11.263 11.225 -15.147 1.00 72.00 95 LEU A CA 1
ATOM 758 C C . LEU A 1 95 ? 11.151 11.824 -16.540 1.00 72.00 95 LEU A C 1
ATOM 760 O O . LEU A 1 95 ? 11.772 11.326 -17.489 1.00 72.00 95 LEU A O 1
ATOM 764 N N . LYS A 1 96 ? 10.409 12.919 -16.650 1.00 76.50 96 LYS A N 1
ATOM 765 C CA . LYS A 1 96 ? 10.431 13.777 -17.835 1.00 76.50 96 LYS A CA 1
ATOM 766 C C . LYS A 1 96 ? 11.824 14.393 -18.017 1.00 76.50 96 LYS A C 1
ATOM 768 O O . LYS A 1 96 ? 12.619 14.441 -17.081 1.00 76.50 96 LYS A O 1
ATOM 773 N N . GLU A 1 97 ? 12.146 14.849 -19.226 1.00 76.44 97 GLU A N 1
ATOM 774 C CA . GLU A 1 97 ? 13.477 15.407 -19.541 1.00 76.44 97 GLU A CA 1
ATOM 775 C C . GLU A 1 97 ? 13.876 16.578 -18.624 1.00 76.44 97 GLU A C 1
ATOM 777 O O . GLU A 1 97 ? 15.037 16.688 -18.231 1.00 76.44 97 GLU A O 1
ATOM 782 N N . ASP A 1 98 ? 12.915 17.407 -18.223 1.00 73.56 98 ASP A N 1
ATOM 783 C CA . ASP A 1 98 ? 13.097 18.509 -17.276 1.00 73.56 98 ASP A CA 1
ATOM 784 C C . ASP A 1 98 ? 13.361 18.019 -15.841 1.00 73.56 98 ASP A C 1
ATOM 786 O O . ASP A 1 98 ? 14.240 18.543 -15.153 1.00 73.56 98 ASP A O 1
ATOM 790 N N . GLU A 1 99 ? 12.679 16.960 -15.405 1.00 75.38 99 GLU A N 1
ATOM 791 C CA . GLU A 1 99 ? 12.914 16.317 -14.105 1.00 75.38 99 GLU A CA 1
ATOM 792 C C . GLU A 1 99 ? 14.276 15.603 -14.060 1.00 75.38 99 GLU A C 1
ATOM 794 O O . GLU A 1 99 ? 14.971 15.647 -13.041 1.00 75.38 99 GLU A O 1
ATOM 799 N N . GLN A 1 100 ? 14.708 15.007 -15.177 1.00 73.50 100 GLN A N 1
ATOM 800 C CA . GLN A 1 100 ? 16.047 14.425 -15.314 1.00 73.50 100 GLN A CA 1
ATOM 801 C C . GLN A 1 100 ? 17.138 15.495 -15.224 1.00 73.50 100 GLN A C 1
ATOM 803 O O . GLN A 1 100 ? 18.145 15.278 -14.550 1.00 73.50 100 GLN A O 1
ATOM 808 N N . GLN A 1 101 ? 16.938 16.658 -15.853 1.00 73.06 101 GLN A N 1
ATOM 809 C CA . GLN A 1 101 ? 17.854 17.797 -15.739 1.00 73.06 101 GLN A CA 1
ATOM 810 C C . GLN A 1 101 ? 17.931 18.328 -14.306 1.00 73.06 101 GLN A C 1
ATOM 812 O O . GLN A 1 101 ? 19.029 18.555 -13.798 1.00 73.06 101 GLN A O 1
ATOM 817 N N . CYS A 1 102 ? 16.788 18.455 -13.630 1.00 69.81 102 CYS A N 1
ATOM 818 C CA . CYS A 1 102 ? 16.730 18.853 -12.226 1.00 69.81 102 CYS A CA 1
ATOM 819 C C . CYS A 1 102 ? 17.503 17.872 -11.330 1.00 69.81 102 CYS A C 1
ATOM 821 O O . CYS A 1 102 ? 18.340 18.285 -10.531 1.00 69.81 102 CYS A O 1
ATOM 823 N N . LEU A 1 103 ? 17.309 16.563 -11.513 1.00 72.31 103 LEU A N 1
ATOM 824 C CA . LEU A 1 103 ? 18.021 15.542 -10.742 1.00 72.31 103 LEU A CA 1
ATOM 825 C C . LEU A 1 103 ? 19.518 15.496 -11.037 1.00 72.31 103 LEU A C 1
ATOM 827 O O . LEU A 1 103 ? 20.303 15.267 -10.119 1.00 72.31 103 LEU A O 1
ATOM 831 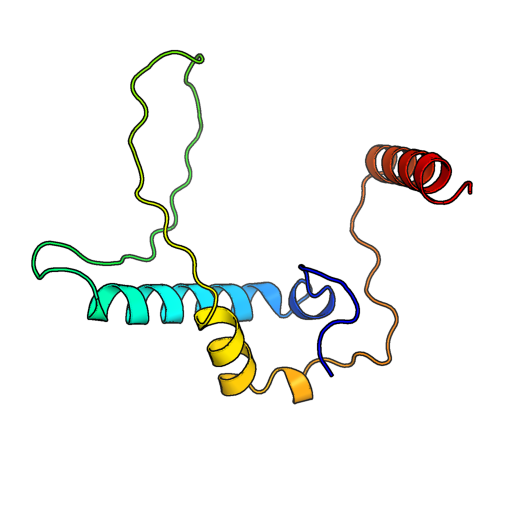N N . GLN A 1 104 ? 19.932 15.720 -12.284 1.00 72.56 104 GLN A N 1
ATOM 832 C CA . GLN A 1 104 ? 21.349 15.824 -12.636 1.00 72.56 104 GLN A CA 1
ATOM 833 C C . GLN A 1 104 ? 22.009 17.020 -11.944 1.00 72.56 104 GLN A C 1
ATOM 835 O O . GLN A 1 104 ? 23.115 16.875 -11.423 1.00 72.56 104 GLN A O 1
ATOM 840 N N . GLU A 1 105 ? 21.323 18.162 -11.873 1.00 70.75 105 GLU A N 1
ATOM 841 C CA . GLU A 1 105 ? 21.825 19.350 -11.179 1.00 70.75 105 GLU A CA 1
ATOM 842 C C . GLU A 1 105 ? 21.854 19.144 -9.657 1.00 70.75 105 GLU A C 1
ATOM 844 O O . GLU A 1 105 ? 22.874 19.388 -9.019 1.00 70.75 105 GLU A O 1
ATOM 849 N N . VAL A 1 106 ? 20.795 18.580 -9.070 1.00 71.56 106 VAL A N 1
ATOM 850 C CA . VAL A 1 106 ? 20.746 18.225 -7.640 1.00 71.56 106 VAL A CA 1
ATOM 851 C C . VAL A 1 106 ? 21.846 17.221 -7.282 1.00 71.56 106 VAL A C 1
ATOM 853 O O . VAL A 1 106 ? 22.541 17.398 -6.284 1.00 71.56 106 VAL A O 1
ATOM 856 N N . ARG A 1 107 ? 22.069 16.196 -8.113 1.00 71.88 107 ARG A N 1
ATOM 857 C CA . ARG A 1 107 ? 23.141 15.209 -7.930 1.00 71.88 107 ARG A CA 1
ATOM 858 C C . ARG A 1 107 ? 24.522 15.847 -8.047 1.00 71.88 107 ARG A C 1
ATOM 860 O O . ARG A 1 107 ? 25.408 15.492 -7.279 1.00 71.88 107 ARG A O 1
ATOM 867 N N . ARG A 1 108 ? 24.710 16.783 -8.980 1.00 75.38 108 ARG A N 1
ATOM 868 C CA . ARG A 1 108 ? 25.951 17.554 -9.116 1.00 75.38 108 ARG A CA 1
ATOM 869 C C . ARG A 1 108 ? 26.224 18.390 -7.866 1.00 75.38 108 ARG A C 1
ATOM 871 O O . ARG A 1 108 ? 27.360 18.422 -7.418 1.00 75.38 108 ARG A O 1
ATOM 878 N N . VAL A 1 109 ? 25.205 19.038 -7.308 1.00 70.94 109 VAL A N 1
ATOM 879 C CA . VAL A 1 109 ? 25.325 19.880 -6.108 1.00 70.94 109 VAL A CA 1
ATOM 880 C C . VAL A 1 109 ? 25.533 19.045 -4.837 1.00 70.94 109 VAL A C 1
ATOM 882 O O . VAL A 1 109 ? 26.279 19.466 -3.963 1.00 70.94 109 VAL A O 1
ATOM 885 N N . LEU A 1 110 ? 24.911 17.865 -4.735 1.00 58.16 110 LEU A N 1
ATOM 886 C CA . LEU A 1 110 ? 24.971 17.008 -3.541 1.00 58.16 110 LEU A CA 1
ATOM 887 C C . LEU A 1 110 ? 26.116 15.979 -3.533 1.00 58.16 110 LEU A C 1
ATOM 889 O O . LEU A 1 110 ? 26.438 15.472 -2.464 1.00 58.16 110 LEU A O 1
ATOM 893 N N . LEU A 1 111 ? 26.706 15.630 -4.685 1.00 57.94 111 LEU A N 1
ATOM 894 C CA . LEU A 1 111 ? 27.822 14.666 -4.792 1.00 57.94 111 LEU A CA 1
ATOM 895 C C . LEU A 1 111 ? 29.166 15.313 -5.173 1.00 57.94 111 LEU A C 1
ATOM 897 O O . LEU A 1 111 ? 30.109 14.595 -5.503 1.00 57.94 111 LEU A O 1
ATOM 901 N N . LEU A 1 112 ? 29.263 16.645 -5.154 1.00 52.81 112 LEU A N 1
ATOM 902 C CA . LEU A 1 112 ? 30.541 17.359 -5.165 1.00 52.81 112 LEU A CA 1
ATOM 903 C C . LEU A 1 112 ? 30.885 17.810 -3.738 1.00 52.81 112 LEU A C 1
ATOM 905 O O . LEU A 1 112 ? 30.713 18.975 -3.397 1.00 52.81 112 LEU A O 1
ATOM 909 N N . ASP A 1 113 ? 31.374 16.848 -2.956 1.00 47.44 113 ASP A N 1
ATOM 910 C CA . ASP A 1 113 ? 32.475 16.979 -1.991 1.00 47.44 113 ASP A CA 1
ATOM 911 C C . ASP A 1 113 ? 33.363 15.729 -2.128 1.00 47.44 113 ASP A C 1
ATOM 913 O O . ASP A 1 113 ? 32.816 14.600 -2.057 1.00 47.44 113 ASP A O 1
#

Sequence (113 aa):
MPSPFPGMDPFLEGHLWPDFHHRMASEVARRLTAQLRPRYVARLELYIVEDPSPEAEIGIMYPDVELGTCVSTVYEDAAYELSLDYSREPPPPPLKEDEQQCLQEVRRVLLLD

Foldseek 3Di:
DPAPDPPDRLQCVPPVVVVLVVQLLVLVQVVVQVVDDPVDHRDDDDDDDPPPDDDDDDDPDDDDDDDPPSNVVSCVVVVVVVVGDPVDDRDDPPDDPVRVVVVVVVCVVVVPD

pLDDT: mean 71.63, std 10.74, range [47.44, 89.06]